Protein AF-A0A970IEQ8-F1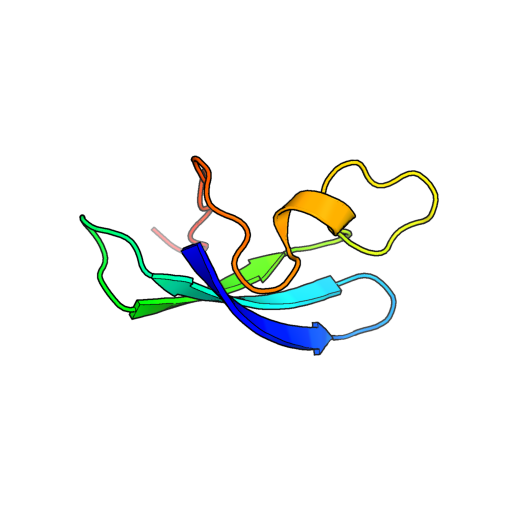 (afdb_monomer_lite)

Foldseek 3Di:
DWADWDDDPDQKIFTWDADPVPGTDTAIGPRCRPVVRPNVQCRDHPRDDDDDDDDPDD

pLDDT: mean 95.36, std 6.85, range [52.41, 98.38]

Structure (mmCIF, N/CA/C/O backbone):
data_AF-A0A970IEQ8-F1
#
_entry.id   AF-A0A970IEQ8-F1
#
loop_
_atom_site.group_PDB
_atom_site.id
_atom_site.type_symbol
_atom_site.label_atom_id
_atom_site.label_alt_id
_atom_site.label_comp_id
_atom_site.label_asym_id
_atom_site.label_entity_id
_atom_site.label_seq_id
_at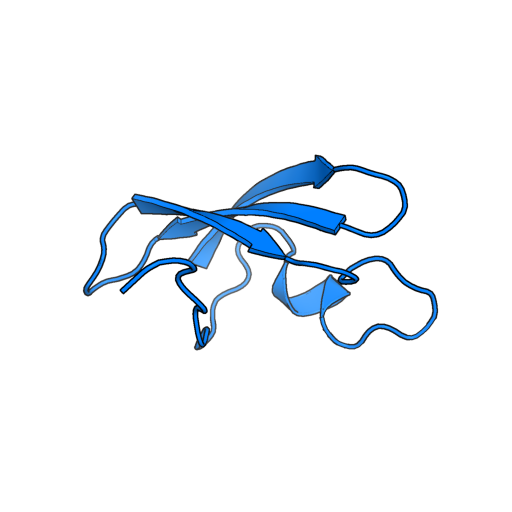om_site.pdbx_PDB_ins_code
_atom_site.Cartn_x
_atom_site.Cartn_y
_atom_site.Cartn_z
_atom_site.occupancy
_atom_site.B_iso_or_equiv
_atom_site.auth_seq_id
_atom_site.auth_comp_id
_atom_site.auth_asym_id
_atom_site.auth_atom_id
_atom_site.pdbx_PDB_model_num
ATOM 1 N N . MET A 1 1 ? -7.332 3.882 1.827 1.00 97.25 1 MET A N 1
ATOM 2 C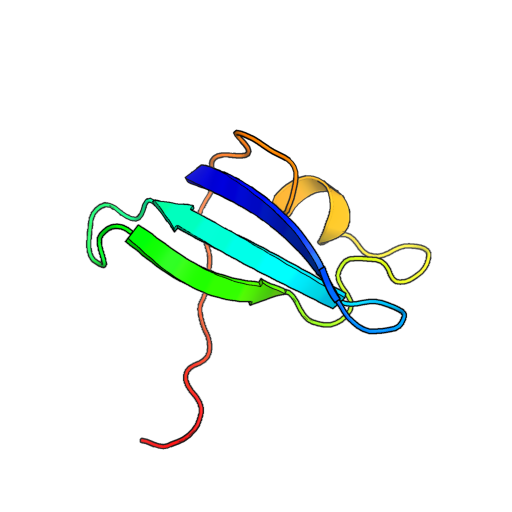 CA . MET A 1 1 ? -6.202 4.786 1.496 1.00 97.25 1 MET A CA 1
ATOM 3 C C . MET A 1 1 ? -4.894 4.214 2.017 1.00 97.25 1 MET A C 1
ATOM 5 O O . MET A 1 1 ? -4.872 3.747 3.151 1.00 97.25 1 MET A O 1
ATOM 9 N N . ILE A 1 2 ? -3.816 4.276 1.236 1.00 98.12 2 ILE A N 1
ATOM 10 C CA . ILE A 1 2 ? -2.461 3.904 1.672 1.00 98.12 2 ILE A CA 1
ATOM 11 C C . ILE A 1 2 ? -1.836 5.047 2.483 1.00 98.12 2 ILE A C 1
ATOM 13 O O . ILE A 1 2 ? -1.658 6.149 1.973 1.00 98.12 2 ILE A O 1
ATOM 17 N N . LEU A 1 3 ? -1.476 4.782 3.739 1.00 98.38 3 LEU A N 1
ATOM 18 C CA . LEU A 1 3 ? -0.817 5.746 4.635 1.00 98.38 3 LEU A CA 1
ATOM 19 C C . LEU A 1 3 ? 0.708 5.614 4.647 1.00 98.38 3 LEU A C 1
ATOM 21 O O . LEU A 1 3 ? 1.422 6.551 4.986 1.00 98.38 3 LEU A O 1
ATOM 25 N N . ARG A 1 4 ? 1.200 4.413 4.350 1.00 98.12 4 ARG A N 1
ATOM 26 C CA . ARG A 1 4 ? 2.616 4.047 4.366 1.00 98.12 4 ARG A CA 1
ATOM 27 C C . ARG A 1 4 ? 2.800 2.792 3.531 1.00 98.12 4 ARG A C 1
ATOM 29 O O . ARG A 1 4 ? 1.940 1.912 3.555 1.00 98.12 4 ARG A O 1
ATOM 36 N N . TYR A 1 5 ? 3.960 2.660 2.902 1.00 98.06 5 TYR A N 1
ATOM 37 C CA . TYR A 1 5 ? 4.458 1.367 2.457 1.00 98.06 5 TYR A CA 1
ATOM 38 C C . TYR A 1 5 ? 5.924 1.177 2.842 1.00 98.06 5 TYR A C 1
ATOM 40 O O . TYR A 1 5 ? 6.658 2.121 3.130 1.00 98.06 5 TYR A O 1
ATOM 48 N N . THR A 1 6 ? 6.363 -0.072 2.874 1.00 98.12 6 THR A N 1
ATOM 49 C CA . THR A 1 6 ? 7.773 -0.439 2.975 1.00 98.12 6 THR A CA 1
ATOM 50 C C . THR A 1 6 ? 8.006 -1.627 2.054 1.00 98.12 6 THR A C 1
ATOM 52 O O . THR A 1 6 ? 7.231 -2.587 2.061 1.00 98.12 6 THR A O 1
ATOM 55 N N . ASN A 1 7 ? 9.048 -1.544 1.229 1.00 97.75 7 ASN A N 1
ATOM 56 C CA . ASN A 1 7 ? 9.449 -2.648 0.367 1.00 97.75 7 ASN A CA 1
ATOM 57 C C . ASN A 1 7 ? 9.800 -3.859 1.234 1.00 97.75 7 ASN A C 1
ATOM 59 O O . ASN A 1 7 ? 10.551 -3.739 2.200 1.00 97.75 7 ASN A O 1
ATOM 63 N N . PHE A 1 8 ? 9.223 -5.009 0.904 1.00 96.00 8 PHE A N 1
ATOM 64 C CA . PHE A 1 8 ? 9.376 -6.232 1.673 1.00 96.00 8 PHE A CA 1
ATOM 65 C C . PHE A 1 8 ? 9.714 -7.377 0.726 1.00 96.00 8 PHE A C 1
ATOM 67 O O . PHE A 1 8 ? 9.082 -7.516 -0.317 1.00 96.00 8 PHE A O 1
ATOM 74 N N . ARG A 1 9 ? 10.702 -8.206 1.081 1.00 94.00 9 ARG A N 1
ATOM 75 C CA . ARG A 1 9 ? 11.223 -9.255 0.185 1.00 94.00 9 ARG A CA 1
ATOM 76 C C . ARG A 1 9 ? 11.584 -8.682 -1.200 1.00 94.00 9 ARG A C 1
ATOM 78 O O . ARG A 1 9 ? 11.768 -7.477 -1.369 1.00 94.00 9 ARG A O 1
ATOM 85 N N . GLU A 1 10 ? 11.728 -9.557 -2.185 1.00 95.69 10 GLU A N 1
ATOM 86 C CA . GLU A 1 10 ? 12.111 -9.180 -3.544 1.00 95.69 10 GLU A CA 1
ATOM 87 C C . GLU A 1 10 ? 11.004 -8.383 -4.256 1.00 95.69 10 GLU A C 1
ATOM 89 O O . GLU A 1 10 ? 11.265 -7.321 -4.821 1.00 95.69 10 GLU A O 1
ATOM 94 N N . ALA A 1 11 ? 9.751 -8.847 -4.169 1.00 97.62 11 ALA A N 1
ATOM 95 C CA . ALA A 1 11 ? 8.649 -8.325 -4.979 1.00 97.62 11 ALA A CA 1
ATOM 96 C C . ALA A 1 11 ? 7.401 -7.885 -4.189 1.00 97.62 11 ALA A C 1
ATOM 98 O O . ALA A 1 11 ? 6.375 -7.578 -4.802 1.00 97.62 11 ALA A O 1
ATOM 99 N N . ASP A 1 12 ? 7.461 -7.830 -2.857 1.00 98.00 12 ASP A N 1
ATOM 100 C CA . ASP A 1 12 ? 6.305 -7.514 -2.013 1.00 98.00 12 ASP A CA 1
ATOM 101 C C . ASP A 1 12 ? 6.418 -6.103 -1.405 1.00 98.00 12 ASP A C 1
ATOM 103 O O . ASP A 1 12 ? 7.465 -5.442 -1.418 1.00 98.00 12 ASP A O 1
ATOM 107 N N . ARG A 1 13 ? 5.311 -5.628 -0.832 1.00 97.88 13 ARG A N 1
ATOM 108 C CA . ARG A 1 13 ? 5.286 -4.469 0.067 1.00 97.88 13 ARG A CA 1
ATOM 109 C C . ARG A 1 13 ? 4.462 -4.792 1.300 1.00 97.88 13 ARG A C 1
ATOM 111 O O . ARG A 1 13 ? 3.421 -5.440 1.205 1.00 97.88 13 ARG A O 1
ATOM 118 N N . MET A 1 14 ? 4.903 -4.290 2.445 1.00 98.00 14 MET A N 1
ATOM 119 C CA . MET A 1 14 ? 4.041 -4.133 3.611 1.00 98.00 14 MET A CA 1
ATOM 120 C C . MET A 1 14 ? 3.408 -2.745 3.529 1.00 98.00 14 MET A C 1
ATOM 122 O O . MET A 1 14 ? 4.134 -1.751 3.480 1.00 98.00 14 MET A O 1
ATOM 126 N N . ILE A 1 15 ? 2.081 -2.672 3.473 1.00 98.06 15 ILE A N 1
ATOM 127 C CA . ILE A 1 15 ? 1.327 -1.420 3.350 1.00 98.06 15 ILE A CA 1
ATOM 128 C C . ILE A 1 15 ? 0.460 -1.195 4.587 1.00 98.06 15 ILE A C 1
ATOM 130 O O . ILE A 1 15 ? -0.075 -2.139 5.166 1.00 98.06 15 ILE A O 1
ATOM 134 N N . THR A 1 16 ? 0.301 0.064 4.983 1.00 98.38 16 THR A N 1
ATOM 135 C CA . THR A 1 16 ? -0.674 0.470 5.997 1.00 98.38 16 THR A CA 1
ATOM 136 C C . THR A 1 16 ? -1.879 1.074 5.293 1.00 98.38 16 THR A C 1
ATOM 138 O O . THR A 1 16 ? -1.766 2.125 4.662 1.00 98.38 16 THR A O 1
ATOM 141 N N . LEU A 1 17 ? -3.027 0.413 5.409 1.00 98.12 17 LEU A N 1
ATOM 142 C CA . LEU A 1 17 ? -4.307 0.865 4.881 1.00 98.12 17 LEU A CA 1
ATOM 143 C C . LEU A 1 17 ? -5.122 1.535 5.982 1.00 98.12 17 LEU A C 1
ATOM 145 O O . LEU A 1 17 ? -5.257 1.000 7.079 1.00 98.12 17 LEU A O 1
ATOM 149 N N . LEU A 1 18 ? -5.720 2.674 5.655 1.00 98.25 18 LEU A N 1
ATOM 150 C CA . LEU A 1 18 ? -6.875 3.202 6.367 1.00 98.25 18 LEU A CA 1
ATOM 151 C C . LEU A 1 18 ? -8.145 2.742 5.645 1.00 98.25 18 LEU A C 1
ATOM 153 O O . LEU A 1 18 ? -8.355 3.107 4.481 1.00 98.25 18 LEU A O 1
ATOM 157 N N . SER A 1 19 ? -8.947 1.933 6.335 1.00 96.94 19 SER A N 1
ATOM 158 C CA . SER A 1 19 ? -10.241 1.404 5.899 1.00 96.94 19 SER A CA 1
ATOM 159 C C . SER A 1 19 ? -11.363 1.963 6.783 1.00 96.94 19 SER A C 1
ATOM 161 O O . SER A 1 19 ? -11.187 1.999 8.001 1.00 96.94 19 SER A O 1
ATOM 163 N N . PRO A 1 20 ? -12.524 2.344 6.221 1.00 95.69 20 PRO A N 1
ATOM 164 C CA . PRO A 1 20 ? -13.682 2.757 7.017 1.00 95.69 20 PRO A CA 1
ATOM 165 C C . PRO A 1 20 ? -14.190 1.662 7.965 1.00 95.69 20 PRO A C 1
ATOM 167 O O . PRO A 1 20 ? -14.551 1.952 9.099 1.00 95.69 20 PRO A O 1
ATOM 170 N N . ASN A 1 21 ? -14.164 0.401 7.521 1.00 95.12 21 ASN A N 1
ATOM 171 C CA . ASN A 1 21 ? -14.775 -0.715 8.252 1.00 95.12 21 ASN A CA 1
ATOM 172 C C . ASN A 1 21 ? -13.783 -1.446 9.166 1.00 95.12 21 ASN A C 1
ATOM 174 O O . ASN A 1 21 ? -14.187 -2.071 10.140 1.00 95.12 21 ASN A O 1
ATOM 178 N N . LEU A 1 22 ? -12.486 -1.400 8.840 1.00 95.88 22 LEU A N 1
ATOM 179 C CA . LEU A 1 22 ? -11.432 -2.116 9.574 1.00 95.88 22 LEU A CA 1
ATOM 180 C C . LEU A 1 22 ? -10.474 -1.176 10.323 1.00 95.88 22 LEU A C 1
ATOM 182 O O . LEU A 1 22 ? -9.586 -1.637 11.037 1.00 95.88 22 LEU A O 1
ATOM 186 N N . GLY A 1 23 ? -10.614 0.140 10.151 1.00 97.62 23 GLY A N 1
ATOM 187 C CA . GLY A 1 23 ? -9.687 1.125 10.696 1.00 97.62 23 GLY A CA 1
ATOM 188 C C . GLY A 1 23 ? -8.304 1.067 10.039 1.00 97.62 23 GLY A C 1
ATOM 189 O O . GLY A 1 23 ? -8.161 0.787 8.845 1.00 97.62 23 GLY A O 1
ATOM 190 N N . LYS A 1 24 ? -7.264 1.383 10.820 1.00 98.00 24 LYS A N 1
ATOM 191 C CA . LYS A 1 24 ? -5.865 1.344 10.372 1.00 98.00 24 LYS A CA 1
ATOM 192 C C . LYS A 1 24 ? -5.311 -0.074 10.503 1.00 98.00 24 LYS A C 1
ATOM 194 O O . LYS A 1 24 ? -5.090 -0.543 11.616 1.00 98.00 24 LYS A O 1
ATOM 199 N N . ILE A 1 25 ? -5.006 -0.710 9.378 1.00 97.44 25 ILE A N 1
ATOM 200 C CA . ILE A 1 25 ? -4.510 -2.090 9.315 1.00 97.44 25 ILE A CA 1
ATOM 201 C C . ILE A 1 25 ? -3.227 -2.184 8.489 1.00 97.44 25 ILE A C 1
ATOM 203 O O . ILE A 1 25 ? -3.027 -1.431 7.536 1.00 97.44 25 ILE A O 1
ATOM 207 N N . SER A 1 26 ? -2.356 -3.128 8.841 1.00 96.88 26 SER A N 1
ATOM 208 C CA . SER A 1 26 ? -1.156 -3.451 8.063 1.00 96.88 26 SER A CA 1
ATOM 209 C C . SER A 1 26 ? -1.389 -4.729 7.268 1.00 96.88 26 SER A C 1
ATOM 211 O O . SER A 1 26 ? -1.773 -5.746 7.840 1.00 96.88 26 SER A O 1
ATOM 213 N N . VAL A 1 27 ? -1.148 -4.689 5.958 1.00 96.44 27 VAL A N 1
ATOM 214 C CA . VAL A 1 27 ? -1.352 -5.833 5.061 1.00 96.44 27 VAL A CA 1
ATOM 215 C C . VAL A 1 27 ? -0.176 -6.004 4.105 1.00 96.44 27 VAL A C 1
ATOM 217 O O . VAL A 1 27 ? 0.512 -5.047 3.750 1.00 96.44 27 VAL A O 1
ATOM 220 N N . MET A 1 28 ? 0.059 -7.242 3.674 1.00 97.06 28 MET A N 1
ATOM 221 C CA . MET A 1 28 ? 1.108 -7.569 2.713 1.00 97.06 28 MET A CA 1
ATOM 222 C C . MET A 1 28 ? 0.543 -7.592 1.292 1.00 97.06 28 MET A C 1
ATOM 224 O O . MET A 1 28 ? -0.269 -8.452 0.950 1.00 97.06 28 MET A O 1
ATOM 228 N N . ALA A 1 29 ? 1.029 -6.694 0.442 1.00 97.44 29 ALA A N 1
ATOM 229 C CA . ALA A 1 29 ? 0.768 -6.704 -0.988 1.00 97.44 29 ALA A CA 1
ATOM 230 C C . ALA A 1 29 ? 1.796 -7.607 -1.688 1.00 97.44 29 ALA A C 1
ATOM 232 O O . ALA A 1 29 ? 2.889 -7.174 -2.066 1.00 97.44 29 ALA A O 1
ATOM 233 N N . ARG A 1 30 ? 1.460 -8.893 -1.813 1.00 96.38 30 ARG A N 1
ATOM 234 C CA . ARG A 1 30 ? 2.331 -9.914 -2.415 1.00 96.38 30 ARG A CA 1
ATOM 235 C C . ARG A 1 30 ? 2.484 -9.705 -3.922 1.00 96.38 30 ARG A C 1
ATOM 237 O O . ARG A 1 30 ? 1.499 -9.501 -4.623 1.00 96.38 30 ARG A O 1
ATOM 244 N N . GLY A 1 31 ? 3.712 -9.778 -4.420 1.00 97.31 31 GLY A N 1
ATOM 245 C CA . GLY A 1 31 ? 4.067 -9.651 -5.828 1.00 97.31 31 GLY A CA 1
ATOM 246 C C . GLY A 1 31 ? 3.805 -8.275 -6.433 1.00 97.31 31 GLY A C 1
ATOM 247 O O . GLY A 1 31 ? 3.915 -8.135 -7.650 1.00 97.31 31 GLY A O 1
ATOM 248 N N . CYS A 1 32 ? 3.462 -7.262 -5.628 1.00 97.62 32 CYS A N 1
ATOM 249 C CA . CYS A 1 32 ? 3.075 -5.958 -6.154 1.00 97.62 32 CYS A CA 1
ATOM 250 C C . CYS A 1 32 ? 4.192 -5.269 -6.946 1.00 97.62 32 CYS A C 1
ATOM 252 O O . CYS A 1 32 ? 3.876 -4.505 -7.851 1.00 97.62 32 CYS A O 1
ATOM 254 N N . ARG A 1 33 ? 5.464 -5.589 -6.676 1.00 97.38 33 ARG A N 1
ATOM 255 C CA . ARG A 1 33 ? 6.643 -5.035 -7.357 1.00 97.38 33 ARG A CA 1
ATOM 256 C C . ARG A 1 33 ? 7.216 -5.933 -8.460 1.00 97.38 33 ARG A C 1
ATOM 258 O O . ARG A 1 33 ? 8.276 -5.609 -8.987 1.00 97.38 33 ARG A O 1
ATOM 265 N N . LYS A 1 34 ? 6.568 -7.053 -8.816 1.00 97.88 34 LYS A N 1
ATOM 266 C CA . LYS A 1 34 ? 7.009 -7.861 -9.970 1.00 97.88 34 LYS A CA 1
ATOM 267 C C . LYS A 1 34 ? 6.986 -7.011 -11.252 1.00 97.88 34 LYS A C 1
ATOM 269 O O . LYS A 1 34 ? 6.089 -6.172 -11.383 1.00 97.88 34 LYS A O 1
ATOM 274 N N . PRO A 1 35 ? 7.895 -7.244 -12.218 1.00 96.31 35 PRO A N 1
ATOM 275 C CA . PRO A 1 35 ? 7.788 -6.634 -13.541 1.00 96.31 35 PRO A CA 1
ATOM 276 C C . PRO A 1 35 ? 6.387 -6.863 -14.124 1.00 96.31 35 PRO A C 1
ATOM 278 O O . PRO A 1 35 ? 5.854 -7.969 -14.033 1.00 96.31 35 PRO A O 1
ATOM 281 N N . ASN A 1 36 ? 5.776 -5.814 -14.680 1.00 94.62 36 ASN A N 1
ATOM 282 C CA . ASN A 1 36 ? 4.410 -5.821 -15.231 1.00 94.62 36 ASN A CA 1
ATOM 283 C C . ASN A 1 36 ? 3.274 -6.075 -14.217 1.00 94.62 36 ASN A C 1
ATOM 285 O O . ASN A 1 36 ? 2.131 -6.323 -14.607 1.00 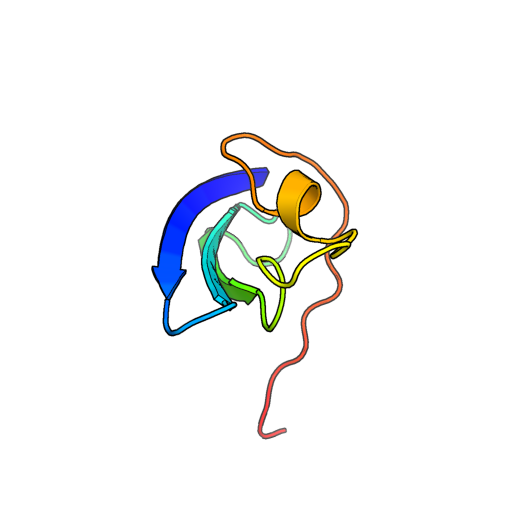94.62 36 ASN A O 1
ATOM 289 N N . SER A 1 37 ? 3.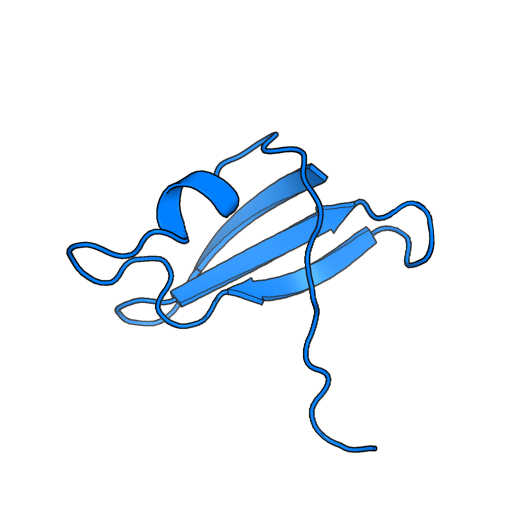544 -5.988 -12.912 1.00 96.25 37 SER A N 1
ATOM 290 C CA . SER A 1 37 ? 2.498 -6.051 -11.891 1.00 96.25 37 SER A CA 1
ATOM 291 C C . SER A 1 37 ? 1.556 -4.852 -11.990 1.00 96.25 37 SER A C 1
ATOM 293 O O . SER A 1 37 ? 1.958 -3.699 -11.834 1.00 96.25 37 SER A O 1
ATOM 295 N N . ARG A 1 38 ? 0.260 -5.134 -12.137 1.00 94.69 38 ARG A N 1
ATOM 296 C CA . ARG A 1 38 ? -0.806 -4.119 -12.088 1.00 94.69 38 ARG A CA 1
ATOM 297 C C . ARG A 1 38 ? -1.059 -3.583 -10.674 1.00 94.69 38 ARG A C 1
ATOM 299 O O . ARG A 1 38 ? -1.761 -2.593 -10.515 1.00 94.69 38 ARG A O 1
ATOM 306 N N . LEU A 1 39 ? -0.504 -4.235 -9.649 1.00 96.06 39 LEU A N 1
ATOM 307 C CA . LEU A 1 39 ? -0.740 -3.895 -8.244 1.00 96.06 39 LEU A CA 1
ATOM 308 C C . LEU A 1 39 ? 0.209 -2.813 -7.721 1.00 96.06 39 LEU A C 1
ATOM 310 O O . LEU A 1 39 ? -0.058 -2.262 -6.659 1.00 96.06 39 LEU A O 1
ATOM 314 N N . LEU A 1 40 ? 1.300 -2.498 -8.431 1.00 97.25 40 LEU A N 1
ATOM 315 C CA . LEU A 1 40 ? 2.293 -1.536 -7.944 1.00 97.25 40 LEU A CA 1
ATOM 316 C C . LEU A 1 40 ? 1.650 -0.173 -7.659 1.00 97.25 40 LEU A C 1
ATOM 318 O O . LEU A 1 40 ? 1.739 0.322 -6.536 1.00 97.25 40 LEU A O 1
ATOM 322 N N . ALA A 1 41 ? 0.922 0.364 -8.641 1.00 96.69 41 ALA A N 1
ATOM 323 C CA . ALA A 1 41 ? 0.230 1.646 -8.534 1.00 96.69 41 ALA A CA 1
ATOM 324 C C . ALA A 1 41 ? -0.788 1.671 -7.378 1.00 96.69 41 ALA A C 1
ATOM 326 O O . ALA A 1 41 ? -0.876 2.656 -6.652 1.00 96.69 41 ALA A O 1
ATOM 327 N N . ALA A 1 42 ? -1.491 0.557 -7.141 1.00 97.19 42 ALA A N 1
ATOM 328 C CA . ALA A 1 42 ? -2.467 0.426 -6.055 1.00 97.19 42 ALA A CA 1
ATOM 329 C C . ALA A 1 42 ? -1.835 0.401 -4.646 1.00 97.19 42 ALA A C 1
ATOM 331 O O . ALA A 1 42 ? -2.551 0.442 -3.646 1.00 97.19 42 ALA A O 1
ATOM 332 N N . THR A 1 43 ? -0.504 0.314 -4.548 1.00 97.50 43 THR A N 1
ATOM 333 C CA . THR A 1 43 ? 0.245 0.293 -3.278 1.00 97.50 43 THR A CA 1
ATOM 334 C C . THR A 1 43 ? 1.041 1.572 -3.016 1.00 97.50 43 THR A C 1
ATOM 336 O O . THR A 1 43 ? 1.781 1.628 -2.034 1.00 97.50 43 THR A O 1
ATOM 339 N N . GLU A 1 44 ? 0.916 2.581 -3.881 1.00 97.69 44 GLU A N 1
ATOM 340 C CA . GLU A 1 44 ? 1.585 3.872 -3.712 1.00 97.69 44 GLU A CA 1
ATOM 341 C C . GLU A 1 44 ? 0.933 4.722 -2.621 1.00 97.69 44 GLU A C 1
ATOM 343 O O . GLU A 1 44 ? -0.234 4.544 -2.262 1.00 97.69 44 GLU A O 1
ATOM 348 N N . LEU A 1 45 ? 1.712 5.654 -2.073 1.00 98.12 45 LEU A N 1
ATOM 349 C CA . LEU A 1 45 ? 1.265 6.531 -0.998 1.00 98.12 45 LEU A CA 1
ATOM 350 C C . LEU A 1 45 ? 0.025 7.330 -1.426 1.00 98.12 45 LEU A C 1
ATOM 352 O O . LEU A 1 45 ? -0.056 7.806 -2.554 1.00 98.12 45 LEU A O 1
ATOM 356 N N . PHE A 1 46 ? -0.942 7.461 -0.516 1.00 97.06 46 PHE A N 1
ATOM 357 C CA . PHE A 1 46 ? -2.222 8.145 -0.731 1.00 97.06 46 PHE A CA 1
ATOM 358 C C . PHE A 1 46 ? -3.125 7.546 -1.814 1.00 97.06 46 PHE A C 1
ATOM 360 O O . PHE A 1 46 ? -4.195 8.093 -2.075 1.00 97.06 46 PHE A O 1
ATOM 367 N N . CYS A 1 47 ? -2.782 6.385 -2.380 1.00 97.75 47 CYS A N 1
ATOM 368 C CA . CYS A 1 47 ? -3.702 5.666 -3.250 1.00 97.75 47 CYS A CA 1
ATOM 369 C C . CYS A 1 47 ? -4.991 5.332 -2.478 1.00 97.75 47 CYS A C 1
ATOM 371 O O . CYS A 1 47 ? -4.960 4.749 -1.383 1.00 97.75 47 CYS A O 1
ATOM 373 N N . TYR A 1 48 ? -6.126 5.751 -3.032 1.00 96.94 48 TYR A N 1
ATOM 374 C CA . TYR A 1 48 ? -7.460 5.428 -2.547 1.00 96.94 48 TYR A CA 1
ATOM 375 C C . TYR A 1 48 ? -8.125 4.467 -3.531 1.00 96.94 48 TYR A C 1
ATOM 377 O O . TYR A 1 48 ? -8.027 4.651 -4.741 1.00 96.94 48 TYR A O 1
ATOM 385 N N . GLY A 1 49 ? -8.798 3.446 -3.011 1.00 95.12 49 GLY A N 1
ATOM 386 C CA . GLY A 1 49 ? -9.472 2.435 -3.812 1.00 95.12 49 GLY A CA 1
ATOM 387 C C . GLY A 1 49 ? -10.041 1.326 -2.940 1.00 95.12 49 GLY A C 1
ATOM 388 O O . GLY A 1 49 ? -9.839 1.320 -1.719 1.00 95.12 49 GLY A O 1
ATOM 389 N N . ASP A 1 50 ? -10.723 0.389 -3.589 1.00 95.75 50 ASP A N 1
ATOM 390 C CA . ASP A 1 50 ? -11.270 -0.801 -2.951 1.00 95.75 50 ASP A CA 1
ATOM 391 C C . ASP A 1 50 ? -10.238 -1.928 -2.938 1.00 95.75 50 ASP A C 1
ATOM 393 O O . ASP A 1 50 ? -9.614 -2.250 -3.951 1.00 95.75 50 ASP A O 1
ATOM 397 N N . TYR A 1 51 ? -10.059 -2.540 -1.768 1.00 95.62 51 TYR A N 1
ATOM 398 C CA . TYR A 1 51 ? -9.081 -3.601 -1.553 1.00 95.62 51 TYR A CA 1
ATOM 399 C C . TYR A 1 51 ? -9.785 -4.851 -1.044 1.00 95.62 51 TYR A C 1
ATOM 401 O O . TYR A 1 51 ? -10.450 -4.826 -0.009 1.00 95.62 51 TYR A O 1
ATOM 409 N N . VAL A 1 52 ? -9.574 -5.967 -1.736 1.00 95.12 52 VAL A N 1
ATOM 410 C CA . VAL A 1 52 ? -9.973 -7.288 -1.251 1.00 95.12 52 VAL A CA 1
ATOM 411 C C . VAL A 1 52 ? -8.814 -7.868 -0.453 1.00 95.12 52 VAL A C 1
ATOM 413 O O . VAL A 1 52 ? -7.703 -8.021 -0.966 1.00 95.12 52 VAL A O 1
ATOM 416 N N . LEU A 1 53 ? -9.062 -8.169 0.819 1.00 94.50 53 LEU A N 1
ATOM 417 C CA . LEU A 1 53 ? -8.046 -8.671 1.735 1.00 94.50 53 LEU A CA 1
ATOM 418 C C . LEU A 1 53 ? -8.222 -10.167 1.962 1.00 94.50 53 LEU A C 1
ATOM 420 O O . LEU A 1 53 ? -9.318 -10.642 2.240 1.00 94.50 53 LEU A O 1
ATOM 424 N N . TYR A 1 54 ? -7.114 -10.899 1.882 1.00 94.44 54 TYR A N 1
ATOM 425 C CA . TYR A 1 54 ? -7.058 -12.307 2.254 1.00 94.44 54 TYR A CA 1
ATOM 426 C C . TYR A 1 54 ? -6.461 -12.449 3.655 1.00 94.44 54 TYR A C 1
ATOM 428 O O . TYR A 1 54 ? -5.314 -12.051 3.882 1.00 94.44 54 TYR A O 1
ATOM 436 N N . LYS A 1 55 ? -7.213 -13.050 4.578 1.00 91.06 55 LYS A N 1
ATOM 437 C CA . LYS A 1 55 ? -6.757 -13.407 5.924 1.00 91.06 55 LYS A CA 1
ATOM 438 C C . LYS A 1 55 ? -6.435 -14.902 5.941 1.00 91.06 55 LYS A C 1
ATOM 440 O O . LYS A 1 55 ? -7.261 -15.718 5.554 1.00 91.06 55 LYS A O 1
ATOM 445 N N . LYS A 1 56 ? -5.215 -15.269 6.340 1.00 83.38 56 LYS A N 1
ATOM 446 C CA . LYS A 1 56 ? -4.825 -16.680 6.481 1.00 83.38 56 LYS A CA 1
ATOM 447 C C . LYS A 1 56 ? -5.186 -17.153 7.892 1.00 83.38 56 LYS A C 1
ATOM 449 O O . LYS A 1 56 ? -4.660 -16.576 8.839 1.00 83.38 56 LYS A O 1
ATOM 454 N N . GLY A 1 57 ? -5.995 -18.208 8.005 1.00 72.62 57 GLY A N 1
ATOM 455 C CA . GLY A 1 57 ? -6.290 -18.884 9.275 1.00 72.62 57 GLY A CA 1
ATOM 456 C C . GLY A 1 57 ? -7.629 -18.521 9.925 1.00 72.62 57 GLY A C 1
ATOM 457 O O . GLY A 1 57 ? -7.633 -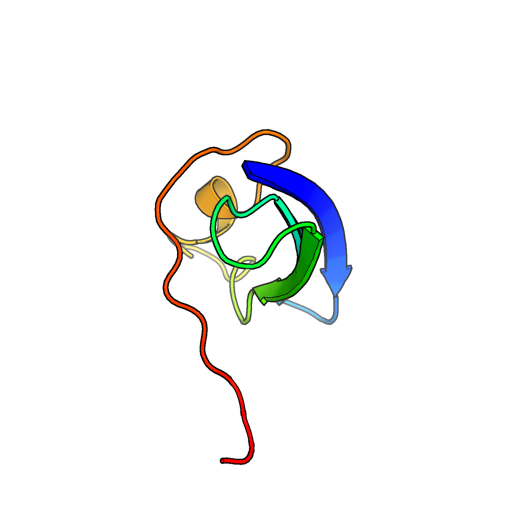18.223 11.113 1.00 72.62 57 GLY A O 1
ATOM 458 N N . ASP A 1 58 ? -8.718 -18.553 9.156 1.00 52.41 58 ASP A N 1
ATOM 459 C CA . ASP A 1 58 ? -10.045 -18.942 9.663 1.00 52.41 58 ASP A CA 1
ATOM 460 C C . ASP A 1 58 ? -10.386 -20.315 9.061 1.00 52.41 58 ASP A C 1
ATOM 462 O O . ASP A 1 58 ? -9.933 -20.560 7.912 1.00 52.41 58 ASP A O 1
#

Radius of gyration: 11.09 Å; chains: 1; bounding box: 27×27×26 Å

Sequence (58 aa):
MILRYTNFREADRMITLLSPNLGKISVMARGCRKPNSRLLAATELFCYGDYVLYKKGD

Secondary structure (DSSP, 8-state):
-EEEEEEETTTEEEEEEEETTTEEEEEEETTTTSTT-TTSGGGSTT-------PPS--